Protein AF-A0A9P4T8W7-F1 (afdb_monomer_lite)

pLDDT: mean 85.6, std 17.17, range [36.88, 98.56]

Structure (mmCIF, N/CA/C/O backbone):
data_AF-A0A9P4T8W7-F1
#
_entry.id   AF-A0A9P4T8W7-F1
#
loop_
_atom_site.group_PDB
_atom_site.id
_atom_site.type_symbol
_atom_site.label_atom_id
_atom_site.label_alt_id
_atom_site.label_comp_id
_atom_site.label_asym_id
_atom_site.label_entity_id
_atom_site.label_seq_id
_atom_site.pdbx_PDB_ins_code
_atom_site.Cartn_x
_atom_site.Cartn_y
_atom_site.Cartn_z
_atom_site.occupancy
_atom_site.B_iso_or_equiv
_atom_site.auth_seq_id
_atom_site.auth_comp_id
_atom_site.auth_asym_id
_atom_site.auth_atom_id
_atom_site.pdbx_PDB_model_num
ATOM 1 N N . MET A 1 1 ? -64.297 12.116 -69.435 1.00 36.88 1 MET A N 1
ATOM 2 C CA . MET A 1 1 ? -62.883 11.723 -69.588 1.00 36.88 1 MET A CA 1
ATOM 3 C C . MET A 1 1 ? -62.049 12.548 -68.616 1.00 36.88 1 MET A C 1
ATOM 5 O O . MET A 1 1 ? -62.094 13.765 -68.663 1.00 36.88 1 MET A O 1
ATOM 9 N N . GLN A 1 2 ? -61.437 11.844 -67.665 1.00 39.34 2 GLN A N 1
ATOM 10 C CA . GLN A 1 2 ? -60.247 12.159 -66.860 1.00 39.34 2 GLN A CA 1
ATOM 11 C C . GLN A 1 2 ? -59.410 13.400 -67.265 1.00 39.34 2 GLN A C 1
ATOM 13 O O . GLN A 1 2 ? -58.943 13.443 -68.394 1.00 39.34 2 GLN A O 1
ATOM 18 N N . PHE A 1 3 ? -59.146 14.359 -66.354 1.00 37.91 3 PHE A N 1
ATOM 19 C CA . PHE A 1 3 ? -57.917 14.490 -65.525 1.00 37.91 3 PHE A CA 1
ATOM 20 C C . PHE A 1 3 ? -57.762 15.897 -64.877 1.00 37.91 3 PHE A C 1
ATOM 22 O O . PHE A 1 3 ? -57.880 16.907 -65.555 1.00 37.91 3 PHE A O 1
ATOM 29 N N . LYS A 1 4 ? -57.407 15.891 -63.577 1.00 45.06 4 LYS A N 1
ATOM 30 C CA . LYS A 1 4 ? -56.533 16.803 -62.790 1.00 45.06 4 LYS A CA 1
ATOM 31 C C . LYS A 1 4 ? -56.698 18.333 -62.866 1.00 45.06 4 LYS A C 1
ATOM 33 O O . LYS A 1 4 ? -56.333 18.907 -63.875 1.00 45.06 4 LYS A O 1
ATOM 38 N N . VAL A 1 5 ? -56.938 18.973 -61.706 1.00 50.12 5 VAL A N 1
ATOM 39 C CA . VAL A 1 5 ? -56.057 20.016 -61.113 1.00 50.12 5 VAL A CA 1
ATOM 40 C C . VAL A 1 5 ? -56.177 19.971 -59.576 1.00 50.12 5 VAL A C 1
ATOM 42 O O . VAL A 1 5 ? -57.253 19.760 -59.028 1.00 50.12 5 VAL A O 1
ATOM 45 N N . LEU A 1 6 ? -55.027 20.104 -58.916 1.00 49.78 6 LEU A N 1
ATOM 46 C CA . LEU A 1 6 ? -54.753 20.021 -57.481 1.00 49.78 6 LEU A CA 1
ATOM 47 C C . LEU A 1 6 ? -55.129 21.312 -56.731 1.00 49.78 6 LEU A C 1
ATOM 49 O O . LEU A 1 6 ? -54.886 22.400 -57.244 1.00 49.78 6 LEU A O 1
ATOM 53 N N . ALA A 1 7 ? -55.561 21.200 -55.472 1.00 48.34 7 ALA A N 1
ATOM 54 C CA . ALA A 1 7 ? -55.390 22.262 -54.479 1.00 48.34 7 ALA A CA 1
ATOM 55 C C . ALA A 1 7 ? -54.909 21.629 -53.168 1.00 48.34 7 ALA A C 1
ATOM 57 O O . ALA A 1 7 ? -55.590 20.809 -52.556 1.00 48.34 7 ALA A O 1
ATOM 58 N N . ALA A 1 8 ? -53.663 21.949 -52.835 1.00 45.50 8 ALA A N 1
ATOM 59 C CA . ALA A 1 8 ? -52.857 21.347 -51.792 1.00 45.50 8 ALA A CA 1
ATOM 60 C C . ALA A 1 8 ? -53.311 21.767 -50.387 1.00 45.50 8 ALA A C 1
ATOM 62 O O . ALA A 1 8 ? -53.410 22.951 -50.075 1.00 45.50 8 ALA A O 1
ATOM 63 N N . SER A 1 9 ? -53.518 20.783 -49.519 1.00 50.84 9 SER A N 1
ATOM 64 C CA . SER A 1 9 ? -53.616 20.950 -48.072 1.00 50.84 9 SER A CA 1
ATOM 65 C C . SER A 1 9 ? -52.213 21.104 -47.475 1.00 50.84 9 SER A C 1
ATOM 67 O O . SER A 1 9 ? -51.474 20.128 -47.357 1.00 50.84 9 SER A O 1
ATOM 69 N N . LEU A 1 10 ? -51.845 22.330 -47.101 1.00 46.44 10 LEU A N 1
ATOM 70 C CA . LEU A 1 10 ? -50.663 22.631 -46.289 1.00 46.44 10 LEU A CA 1
ATOM 71 C C . LEU A 1 10 ? -51.073 22.695 -44.812 1.00 46.44 10 LEU A C 1
ATOM 73 O O . LEU A 1 10 ? -51.479 23.739 -44.312 1.00 46.44 10 LEU A O 1
ATOM 77 N N . LEU A 1 11 ? -50.953 21.569 -44.112 1.00 55.84 11 LEU A N 1
ATOM 78 C CA . LEU A 1 11 ? -50.858 21.536 -42.653 1.00 55.84 11 LEU A CA 1
ATOM 79 C C . LEU A 1 11 ? -49.403 21.211 -42.323 1.00 55.84 11 LEU A C 1
ATOM 81 O O . LEU A 1 11 ? -48.963 20.071 -42.443 1.00 55.84 11 LEU A O 1
ATOM 85 N N . ALA A 1 12 ? -48.637 22.241 -41.973 1.00 48.56 12 ALA A N 1
ATOM 86 C CA . ALA A 1 12 ? -47.279 22.082 -41.483 1.00 48.56 12 ALA A CA 1
ATOM 87 C C . ALA A 1 12 ? -47.334 21.499 -40.063 1.00 48.56 12 ALA A C 1
ATOM 89 O O . ALA A 1 12 ? -47.556 22.217 -39.090 1.00 48.56 12 ALA A O 1
ATOM 90 N N . SER A 1 13 ? -47.153 20.187 -39.933 1.00 54.66 13 SER A N 1
ATOM 91 C CA . SER A 1 13 ? -46.902 19.542 -38.646 1.00 54.66 13 SER A CA 1
ATOM 92 C C . SER A 1 13 ? -45.450 19.797 -38.241 1.00 54.66 13 SER A C 1
ATOM 94 O O . SER A 1 13 ? -44.546 19.058 -38.632 1.00 54.66 13 SER A O 1
ATOM 96 N N . ALA A 1 14 ? -45.216 20.864 -37.478 1.00 56.44 14 ALA A N 1
ATOM 97 C CA . ALA A 1 14 ? -43.958 21.064 -36.774 1.00 56.44 14 ALA A CA 1
ATOM 98 C C . ALA A 1 14 ? -43.873 20.039 -35.632 1.00 56.44 14 ALA A C 1
ATOM 100 O O . ALA A 1 14 ? -44.513 20.191 -34.593 1.00 56.44 14 ALA A O 1
ATOM 101 N N . GLY A 1 15 ? -43.114 18.963 -35.842 1.00 55.56 15 GLY A N 1
ATOM 102 C CA . GLY A 1 15 ? -42.714 18.067 -34.763 1.00 55.56 15 GLY A CA 1
ATOM 103 C C . GLY A 1 15 ? -41.716 18.790 -33.864 1.00 55.56 15 GLY A C 1
ATOM 104 O O . GLY A 1 15 ? -40.566 18.985 -34.250 1.00 55.56 15 GLY A O 1
ATOM 105 N N . LEU A 1 16 ? -42.151 19.212 -32.676 1.00 49.03 16 LEU A N 1
ATOM 106 C CA . LEU A 1 16 ? -41.236 19.615 -31.613 1.00 49.03 16 LEU A CA 1
ATOM 107 C C . LEU A 1 16 ? -40.526 18.355 -31.107 1.00 49.03 16 LEU A C 1
ATOM 109 O O . LEU A 1 16 ? -41.083 17.602 -30.310 1.00 49.03 16 LEU A O 1
ATOM 113 N N . SER A 1 17 ? -39.296 18.118 -31.560 1.00 59.41 17 SER A N 1
ATOM 114 C CA . SER A 1 17 ? -38.378 17.241 -30.833 1.00 59.41 17 SER A CA 1
ATOM 115 C C . SER A 1 17 ? -38.084 17.900 -29.489 1.00 59.41 17 SER A C 1
ATOM 117 O O . SER A 1 17 ? -37.260 18.808 -29.403 1.00 59.41 17 SER A O 1
ATOM 119 N N . ALA A 1 18 ? -38.783 17.475 -28.438 1.00 59.44 18 ALA A N 1
ATOM 120 C CA . ALA A 1 18 ? -38.405 17.796 -27.074 1.00 59.44 18 ALA A CA 1
ATOM 121 C C . ALA A 1 18 ? -37.089 17.062 -26.777 1.00 59.44 18 ALA A C 1
ATOM 123 O O . ALA A 1 18 ? -37.082 15.876 -26.456 1.00 59.44 18 ALA A O 1
ATOM 124 N N . ALA A 1 19 ? -35.961 17.754 -26.933 1.00 58.06 19 ALA A N 1
ATOM 125 C CA . ALA A 1 19 ? -34.736 17.337 -26.276 1.00 58.06 19 ALA A CA 1
ATOM 126 C C . ALA A 1 19 ? -34.994 17.489 -24.775 1.00 58.06 19 ALA A C 1
ATOM 128 O O . ALA A 1 19 ? -35.137 18.610 -24.284 1.00 58.06 19 ALA A O 1
ATOM 129 N N . ALA A 1 20 ? -35.128 16.372 -24.058 1.00 64.62 20 ALA A N 1
ATOM 130 C CA . ALA A 1 20 ? -35.049 16.416 -22.607 1.00 64.62 20 ALA A CA 1
ATOM 131 C C . ALA A 1 20 ? -33.730 17.125 -22.248 1.00 64.62 20 ALA A C 1
ATOM 133 O O . ALA A 1 20 ? -32.701 16.798 -22.857 1.00 64.62 20 ALA A O 1
ATOM 134 N N . PRO A 1 21 ? -33.733 18.122 -21.346 1.00 60.72 21 PRO A N 1
ATOM 135 C CA . PRO A 1 21 ? -32.480 18.681 -20.871 1.00 60.72 21 PRO A CA 1
ATOM 136 C C . PRO A 1 21 ? -31.651 17.524 -20.307 1.00 60.72 21 PRO A C 1
ATOM 138 O O . PRO A 1 21 ? -32.160 16.705 -19.550 1.00 60.72 21 PRO A O 1
ATOM 141 N N . LEU A 1 22 ? -30.387 17.411 -20.720 1.00 53.97 22 LEU A N 1
ATOM 142 C CA . LEU A 1 22 ? -29.444 16.579 -19.984 1.00 53.97 22 LEU A CA 1
ATOM 143 C C . LEU A 1 22 ? -29.338 17.202 -18.588 1.00 53.97 22 LEU A C 1
ATOM 145 O O . LEU A 1 22 ? -28.685 18.237 -18.440 1.00 53.97 22 LEU A O 1
ATOM 149 N N . GLU A 1 23 ? -29.988 16.614 -17.582 1.00 64.06 23 GLU A N 1
ATOM 150 C CA . GLU A 1 23 ? -29.694 16.927 -16.186 1.00 64.06 23 GLU A CA 1
ATOM 151 C C . GLU A 1 23 ? -28.171 16.867 -15.983 1.00 64.06 23 GLU A C 1
ATOM 153 O O . GLU A 1 23 ? -27.510 15.886 -16.346 1.00 64.06 23 GLU A O 1
ATOM 158 N N . ALA A 1 24 ? -27.601 17.939 -15.427 1.00 64.94 24 ALA A N 1
ATOM 159 C CA . ALA A 1 24 ? -26.199 17.965 -15.049 1.00 64.94 24 ALA A CA 1
ATOM 160 C C . ALA A 1 24 ? -25.921 16.778 -14.116 1.00 64.94 24 ALA A C 1
ATOM 162 O O . ALA A 1 24 ? -26.660 16.533 -13.160 1.00 64.94 24 ALA A O 1
ATOM 163 N N . ARG A 1 25 ? -24.862 16.017 -14.415 1.00 64.19 25 ARG A N 1
ATOM 164 C CA . ARG A 1 25 ? -24.385 14.934 -13.546 1.00 64.19 25 ARG A CA 1
ATOM 165 C C . ARG A 1 25 ? -24.234 15.483 -12.123 1.00 64.19 25 ARG A C 1
ATOM 167 O O . ARG A 1 25 ? -23.678 16.563 -11.959 1.00 64.19 25 ARG A O 1
ATOM 174 N N . GLN A 1 26 ? -24.731 14.747 -11.124 1.00 58.75 26 GLN A N 1
ATOM 175 C CA . GLN A 1 26 ? -24.583 15.076 -9.699 1.00 58.75 26 GLN A CA 1
ATOM 176 C C . GLN A 1 26 ? -23.161 15.581 -9.392 1.00 58.75 26 GLN A C 1
ATOM 178 O O . GLN A 1 26 ? -22.193 14.866 -9.637 1.00 58.75 26 GLN A O 1
ATOM 183 N N . GLU A 1 27 ? -23.045 16.793 -8.837 1.00 59.00 27 GLU A N 1
ATOM 184 C CA . GLU A 1 27 ? -21.753 17.412 -8.490 1.00 59.00 27 GLU A CA 1
ATOM 185 C C . GLU A 1 27 ? -21.050 16.747 -7.295 1.00 59.00 27 GLU A C 1
ATOM 187 O O . GLU A 1 27 ? -19.852 16.927 -7.089 1.00 59.00 27 GLU A O 1
ATOM 1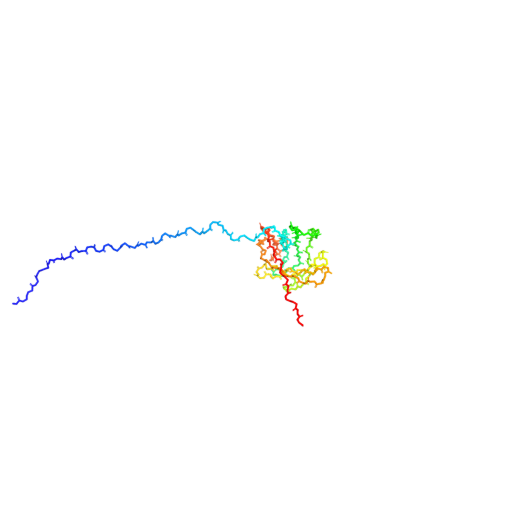92 N N . SER A 1 28 ? -21.764 15.947 -6.502 1.00 64.19 28 SER A N 1
ATOM 193 C CA . SER A 1 28 ? -21.173 15.209 -5.390 1.00 64.19 28 SER A CA 1
ATOM 194 C C . SER A 1 28 ? -20.853 13.778 -5.819 1.00 64.19 28 SER A C 1
ATOM 196 O O . SER A 1 28 ? -21.723 12.904 -5.787 1.00 64.19 28 SER A O 1
ATOM 198 N N . CYS A 1 29 ? -19.601 13.519 -6.199 1.00 63.03 29 CYS A N 1
ATOM 199 C CA . CYS A 1 29 ? -19.100 12.148 -6.283 1.00 63.03 29 CYS A CA 1
ATOM 200 C C . CYS A 1 29 ? -19.326 11.454 -4.928 1.00 63.03 29 CYS A C 1
ATOM 202 O O . CYS A 1 29 ? -19.038 12.071 -3.899 1.00 63.03 29 CYS A O 1
ATOM 204 N N . PRO A 1 30 ? -19.822 10.204 -4.885 1.00 68.00 30 PRO A N 1
ATOM 205 C CA . PRO A 1 30 ? -19.938 9.471 -3.632 1.00 68.00 30 PRO A CA 1
ATOM 206 C C . PRO A 1 30 ? -18.543 9.342 -3.018 1.00 68.00 30 PRO A C 1
ATOM 208 O O . PRO A 1 30 ? -17.665 8.677 -3.566 1.00 68.00 30 PRO A O 1
ATOM 211 N N . THR A 1 31 ? -18.311 10.041 -1.911 1.00 66.12 31 THR A N 1
ATOM 212 C CA . THR A 1 31 ? -17.034 10.010 -1.208 1.00 66.12 31 THR A CA 1
ATOM 213 C C . THR A 1 31 ? -17.057 8.886 -0.185 1.00 66.12 31 THR A C 1
ATOM 215 O O . THR A 1 31 ? -17.996 8.742 0.597 1.00 66.12 31 THR A O 1
ATOM 218 N N . ILE A 1 32 ? -15.995 8.082 -0.168 1.00 72.12 32 ILE A N 1
ATOM 219 C CA . ILE A 1 32 ? -15.675 7.274 1.008 1.00 72.12 32 ILE A CA 1
ATOM 220 C C . ILE A 1 32 ? -15.465 8.247 2.175 1.00 72.12 32 ILE A C 1
ATOM 222 O O . ILE A 1 32 ? -14.825 9.292 2.007 1.00 72.12 32 ILE A O 1
ATOM 226 N N . SER A 1 33 ? -16.030 7.931 3.346 1.00 82.25 33 SER A N 1
ATOM 227 C CA . SER A 1 33 ? -15.763 8.708 4.558 1.00 82.25 33 SER A CA 1
ATOM 228 C C . SER A 1 33 ? -14.258 8.749 4.777 1.00 82.25 33 SER A C 1
ATOM 230 O O . SER A 1 33 ? -13.640 7.701 4.875 1.00 82.25 33 SER A O 1
ATOM 232 N N . LYS A 1 34 ? -13.669 9.943 4.870 1.00 87.25 34 LYS A N 1
ATOM 233 C CA . LYS A 1 34 ? -12.225 10.117 5.114 1.00 87.25 34 LYS A CA 1
ATOM 234 C C . LYS A 1 34 ? -11.833 9.915 6.579 1.00 87.25 34 LYS A C 1
ATOM 236 O O . LYS A 1 34 ? -10.679 10.086 6.937 1.00 87.25 34 LYS A O 1
ATOM 241 N N . ASN A 1 35 ? -12.811 9.628 7.433 1.00 84.94 35 ASN A N 1
ATOM 242 C CA . ASN A 1 35 ? -12.629 9.458 8.864 1.00 84.94 35 ASN A CA 1
ATOM 243 C C . ASN A 1 35 ? -13.426 8.248 9.344 1.00 84.94 35 ASN A C 1
ATOM 245 O O . ASN A 1 35 ? -14.598 8.089 8.987 1.00 84.94 35 ASN A O 1
ATOM 249 N N . GLY A 1 36 ? -12.816 7.448 10.209 1.00 86.94 36 GLY A N 1
ATOM 250 C CA . GLY A 1 36 ? -13.483 6.340 10.881 1.00 86.94 36 GLY A CA 1
ATOM 251 C C . GLY A 1 36 ? -12.481 5.380 11.502 1.00 86.94 36 GLY A C 1
ATOM 252 O O . GLY A 1 36 ? -11.338 5.301 11.063 1.00 86.94 36 GLY A O 1
ATOM 253 N N . ASP A 1 37 ? -12.924 4.627 12.502 1.00 88.31 37 ASP A N 1
ATOM 254 C CA . ASP A 1 37 ? -12.054 3.717 13.264 1.00 88.31 37 ASP A CA 1
ATOM 255 C C . ASP A 1 37 ? -11.437 2.624 12.370 1.00 88.31 37 ASP A C 1
ATOM 257 O O . ASP A 1 37 ? -10.308 2.188 12.585 1.00 88.31 37 ASP A O 1
ATOM 261 N N . TYR A 1 38 ? -12.153 2.254 11.305 1.00 91.50 38 TYR A N 1
ATOM 262 C CA . TYR A 1 38 ? -11.752 1.265 10.299 1.00 91.50 38 TYR A CA 1
ATOM 263 C C . TYR A 1 38 ? -11.500 1.877 8.916 1.00 91.50 38 TYR A C 1
ATOM 265 O O . TYR A 1 38 ? -11.465 1.156 7.918 1.00 91.50 38 TYR A O 1
ATOM 273 N N . VAL A 1 39 ? -11.350 3.203 8.835 1.00 93.75 39 VAL A N 1
ATOM 274 C CA . VAL A 1 39 ? -10.999 3.903 7.595 1.00 93.75 39 VAL A CA 1
ATOM 275 C C . VAL A 1 39 ? -9.557 4.365 7.686 1.00 93.75 39 VAL A C 1
ATOM 277 O O . VAL A 1 39 ? -9.233 5.188 8.544 1.00 93.75 39 VAL A O 1
ATOM 280 N N . TRP A 1 40 ? -8.699 3.885 6.792 1.00 95.31 40 TRP A N 1
ATOM 281 C CA . TRP A 1 40 ? -7.299 4.315 6.724 1.00 95.31 40 TRP A CA 1
AT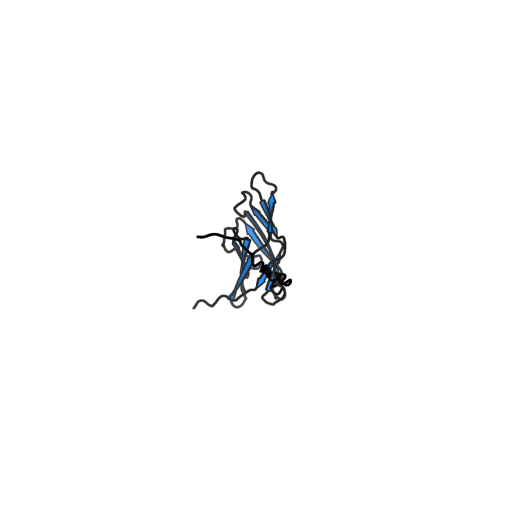OM 282 C C . TRP A 1 40 ? -7.014 5.035 5.408 1.00 95.31 40 TRP A C 1
ATOM 284 O O . TRP A 1 40 ? -7.658 4.778 4.386 1.00 95.31 40 TRP A O 1
ATOM 294 N N . GLU A 1 41 ? -6.061 5.958 5.458 1.00 95.81 41 GLU A N 1
ATOM 295 C CA . GLU A 1 41 ? -5.541 6.655 4.288 1.00 95.81 41 GLU A CA 1
ATOM 296 C C . GLU A 1 41 ? -4.299 5.928 3.767 1.00 95.81 41 GLU A C 1
ATOM 298 O O . GLU A 1 41 ? -3.440 5.507 4.540 1.00 95.81 41 GLU A O 1
ATOM 303 N N . ILE A 1 42 ? -4.228 5.797 2.447 1.00 97.38 42 ILE A N 1
ATOM 304 C CA . ILE A 1 42 ? -3.111 5.244 1.692 1.00 97.38 42 ILE A CA 1
ATOM 305 C C . ILE A 1 42 ? -2.522 6.378 0.867 1.00 97.38 42 ILE A C 1
ATOM 307 O O . ILE A 1 42 ? -3.222 6.977 0.044 1.00 97.38 42 ILE A O 1
ATOM 311 N N . SER A 1 43 ? -1.245 6.670 1.063 1.00 97.44 43 SER A N 1
ATOM 312 C CA . SER A 1 43 ? -0.577 7.789 0.402 1.00 97.44 43 SER A CA 1
ATOM 313 C C . SER A 1 43 ? 0.855 7.432 0.009 1.00 97.44 43 SER A C 1
ATOM 315 O O . SER A 1 43 ? 1.340 6.339 0.298 1.00 97.44 43 SER A O 1
ATOM 317 N N . ASN A 1 44 ? 1.509 8.340 -0.722 1.00 97.88 44 ASN A N 1
ATOM 318 C CA . ASN A 1 44 ? 2.916 8.233 -1.119 1.00 97.88 44 ASN A CA 1
ATOM 319 C C . ASN A 1 44 ? 3.278 6.886 -1.767 1.00 97.88 44 ASN A C 1
ATOM 321 O O . ASN A 1 44 ? 4.353 6.337 -1.521 1.00 97.88 44 ASN A O 1
ATOM 325 N N . PHE A 1 45 ? 2.376 6.341 -2.588 1.00 98.38 45 PHE A N 1
ATOM 326 C CA . PHE A 1 45 ? 2.669 5.119 -3.320 1.00 98.38 45 PHE A CA 1
ATOM 327 C C . PHE A 1 45 ? 3.744 5.390 -4.373 1.00 98.38 45 PHE A C 1
ATOM 329 O O . PHE A 1 45 ? 3.642 6.357 -5.133 1.00 98.38 45 PHE A O 1
ATOM 336 N N . SER A 1 46 ? 4.730 4.501 -4.429 1.00 98.00 46 SER A N 1
ATOM 337 C CA . SER A 1 46 ? 5.770 4.456 -5.446 1.00 98.00 46 SER A CA 1
ATOM 338 C C . SER A 1 46 ? 6.051 3.009 -5.842 1.00 98.00 46 SER A C 1
ATOM 340 O O . SER A 1 46 ? 6.148 2.130 -4.980 1.00 98.00 46 SER A O 1
ATOM 342 N N . ALA A 1 47 ? 6.191 2.760 -7.141 1.00 97.75 47 ALA A N 1
ATOM 343 C CA . ALA A 1 47 ? 6.619 1.478 -7.679 1.00 97.75 47 ALA A CA 1
ATOM 344 C C . ALA A 1 47 ? 7.643 1.664 -8.802 1.00 97.75 47 ALA A C 1
ATOM 346 O O . ALA A 1 47 ? 7.424 2.456 -9.721 1.00 97.75 47 ALA A O 1
ATOM 347 N N . HIS A 1 48 ? 8.731 0.898 -8.759 1.00 97.69 48 HIS A N 1
ATOM 348 C CA . HIS A 1 48 ? 9.749 0.860 -9.809 1.00 97.69 48 HIS A CA 1
ATOM 349 C C . HIS A 1 48 ? 9.556 -0.374 -10.693 1.00 97.69 48 HIS A C 1
ATOM 351 O O . HIS A 1 48 ? 9.345 -1.478 -10.192 1.00 97.69 48 HIS A O 1
ATOM 357 N N . LYS A 1 49 ? 9.589 -0.179 -12.012 1.00 95.88 49 LYS A N 1
ATOM 358 C CA . LYS A 1 49 ? 9.403 -1.208 -13.037 1.00 95.88 49 LYS A CA 1
ATOM 359 C C . LYS A 1 49 ? 10.534 -1.118 -14.069 1.00 95.88 49 LYS A C 1
ATOM 361 O O . LYS A 1 49 ? 10.336 -0.476 -15.101 1.00 95.88 49 LYS A O 1
ATOM 366 N N . PRO A 1 50 ? 11.692 -1.761 -13.835 1.00 95.25 50 PRO A N 1
ATOM 367 C CA . PRO A 1 50 ? 12.885 -1.606 -14.675 1.00 95.25 50 PRO A CA 1
ATOM 368 C C . PRO A 1 50 ? 12.688 -2.093 -16.116 1.00 95.25 50 PRO A C 1
ATOM 370 O O . PRO A 1 50 ? 13.258 -1.529 -17.041 1.00 95.25 50 PRO A O 1
ATOM 373 N N . GLU A 1 51 ? 11.833 -3.101 -16.307 1.00 92.94 51 GLU A N 1
ATOM 374 C CA . GLU A 1 51 ? 11.467 -3.652 -17.621 1.00 92.94 51 GLU A CA 1
ATOM 375 C C . GLU A 1 51 ? 10.006 -3.329 -17.999 1.00 92.94 51 GLU A C 1
ATOM 377 O O . GLU A 1 51 ? 9.395 -3.971 -18.854 1.00 92.94 51 GLU A O 1
ATOM 382 N N . GLY A 1 52 ? 9.392 -2.382 -17.285 1.00 90.62 52 GLY A N 1
ATOM 383 C CA . GLY A 1 52 ? 8.062 -1.836 -17.561 1.00 90.62 52 GLY A CA 1
ATOM 384 C C . GLY A 1 52 ? 6.883 -2.720 -17.177 1.00 90.62 52 GLY A C 1
ATOM 385 O O . GLY A 1 52 ? 5.740 -2.264 -17.214 1.00 90.62 52 GLY A O 1
ATOM 386 N N . VAL A 1 53 ? 7.144 -3.956 -16.753 1.00 90.62 53 VAL A N 1
ATOM 387 C CA . VAL A 1 53 ? 6.103 -4.915 -16.366 1.00 90.62 53 VAL A CA 1
ATOM 388 C C . VAL A 1 53 ? 6.182 -5.247 -14.878 1.00 90.62 53 VAL A C 1
ATOM 390 O O . VAL A 1 53 ? 5.277 -4.879 -14.128 1.00 90.62 53 VAL A O 1
ATOM 393 N N . ALA A 1 54 ? 7.246 -5.928 -14.447 1.00 93.56 54 ALA A N 1
ATOM 394 C CA . ALA A 1 54 ? 7.409 -6.386 -13.067 1.00 93.56 54 ALA A CA 1
ATOM 395 C C . ALA A 1 54 ? 7.778 -5.235 -12.123 1.00 93.56 54 ALA A C 1
ATOM 397 O O . ALA A 1 54 ? 8.512 -4.332 -12.516 1.00 93.56 54 ALA A O 1
ATOM 398 N N . ILE A 1 55 ? 7.276 -5.286 -10.887 1.00 96.94 55 ILE A N 1
ATOM 399 C CA . ILE A 1 55 ? 7.582 -4.304 -9.843 1.00 96.94 55 ILE A CA 1
ATOM 400 C C . ILE A 1 55 ? 8.804 -4.796 -9.061 1.00 96.94 55 ILE A C 1
ATOM 402 O O . ILE A 1 55 ? 8.703 -5.780 -8.332 1.00 96.94 55 ILE A O 1
ATOM 406 N N . SER A 1 56 ? 9.945 -4.123 -9.206 1.00 96.88 56 SER A N 1
ATOM 407 C CA . SER A 1 56 ? 11.176 -4.435 -8.460 1.00 96.88 56 SER A CA 1
ATOM 408 C C . SER A 1 56 ? 11.165 -3.831 -7.061 1.00 96.88 56 SER A C 1
ATOM 410 O O . SER A 1 56 ? 11.628 -4.460 -6.116 1.00 96.88 56 SER A O 1
ATOM 412 N N . GLU A 1 57 ? 10.609 -2.630 -6.918 1.00 97.50 57 GLU A N 1
ATOM 413 C CA . GLU A 1 57 ? 10.509 -1.908 -5.652 1.00 97.50 57 GLU A CA 1
ATOM 414 C C . GLU A 1 57 ? 9.098 -1.356 -5.490 1.00 97.50 57 GLU A C 1
ATOM 416 O O . GLU A 1 57 ? 8.509 -0.839 -6.440 1.00 97.50 57 GLU A O 1
ATOM 421 N N . PHE A 1 58 ? 8.563 -1.455 -4.279 1.00 98.38 58 PHE A N 1
ATOM 422 C CA . PHE A 1 58 ? 7.233 -0.989 -3.912 1.00 98.38 58 PHE A CA 1
ATOM 423 C C . PHE A 1 58 ? 7.303 -0.271 -2.573 1.00 98.38 58 PHE A C 1
ATOM 425 O O . PHE A 1 58 ? 7.938 -0.752 -1.632 1.00 98.38 58 PHE A O 1
ATOM 432 N N . THR A 1 59 ? 6.626 0.863 -2.455 1.00 98.44 59 THR A N 1
ATOM 433 C CA . THR A 1 59 ? 6.438 1.572 -1.187 1.00 98.44 59 THR A CA 1
ATOM 434 C C . THR A 1 59 ? 5.069 2.233 -1.169 1.00 98.44 59 THR A C 1
ATOM 436 O O . THR A 1 59 ? 4.621 2.751 -2.187 1.00 98.44 59 THR A O 1
ATOM 439 N N . LEU A 1 60 ? 4.414 2.234 -0.012 1.00 98.00 60 LEU A N 1
ATOM 440 C CA . LEU A 1 60 ? 3.284 3.105 0.300 1.00 98.00 60 LEU A CA 1
ATOM 441 C C . LEU A 1 60 ? 3.279 3.449 1.788 1.00 98.00 60 LEU A C 1
ATOM 443 O O . LEU A 1 60 ? 3.810 2.693 2.610 1.00 98.00 60 LEU A O 1
ATOM 447 N N . ASP A 1 61 ? 2.630 4.557 2.116 1.00 98.31 61 ASP A N 1
ATOM 448 C CA . ASP A 1 61 ? 2.396 5.005 3.483 1.00 98.31 61 ASP A CA 1
ATOM 449 C C . ASP A 1 61 ? 0.951 4.694 3.886 1.00 98.31 61 ASP A C 1
ATOM 451 O O . ASP A 1 61 ? 0.020 4.816 3.079 1.00 98.31 61 ASP A O 1
ATOM 455 N N . VAL A 1 62 ? 0.767 4.286 5.142 1.00 97.44 62 VAL A N 1
ATOM 456 C CA . VAL A 1 62 ? -0.540 4.014 5.742 1.00 97.44 62 VAL A CA 1
ATOM 457 C C . VAL A 1 62 ? -0.724 4.897 6.968 1.00 97.44 62 VAL A C 1
ATOM 459 O O . VAL A 1 62 ? 0.027 4.783 7.940 1.00 97.44 62 VAL A O 1
ATOM 462 N N . THR A 1 63 ? -1.770 5.721 6.940 1.00 95.88 63 THR A N 1
ATOM 463 C CA . THR A 1 63 ? -2.172 6.576 8.061 1.00 95.88 63 THR A CA 1
ATOM 464 C C . THR A 1 63 ? -3.505 6.111 8.626 1.00 95.88 63 THR A C 1
ATOM 466 O O . THR A 1 63 ? -4.501 5.984 7.901 1.00 95.88 63 THR A O 1
ATOM 469 N N . THR A 1 64 ? -3.556 5.870 9.938 1.00 92.12 64 THR A N 1
ATOM 470 C CA . THR A 1 64 ? -4.813 5.466 10.584 1.00 92.12 64 THR A CA 1
ATOM 471 C C . THR A 1 64 ? -5.611 6.702 11.004 1.00 92.12 64 THR A C 1
ATOM 473 O O . THR A 1 64 ? -5.149 7.529 11.781 1.00 92.12 64 THR A O 1
ATOM 476 N N . THR A 1 65 ? -6.826 6.879 10.468 1.00 83.12 65 THR A N 1
ATOM 477 C CA . THR A 1 65 ? -7.540 8.170 10.612 1.00 83.12 65 THR A CA 1
ATOM 478 C C . THR A 1 65 ? -8.142 8.389 12.003 1.00 83.12 65 THR A C 1
ATOM 480 O O . THR A 1 65 ? -8.332 9.531 12.420 1.00 83.12 65 THR A O 1
ATOM 483 N N . ARG A 1 66 ? -8.445 7.303 12.732 1.00 79.75 66 ARG A N 1
ATOM 484 C CA . ARG A 1 66 ? -8.932 7.295 14.130 1.00 79.75 66 ARG A CA 1
ATOM 485 C C . ARG A 1 66 ? -8.454 6.073 14.930 1.00 79.75 66 ARG A C 1
ATOM 487 O O . ARG A 1 66 ? -9.057 5.712 15.937 1.00 79.75 66 ARG A O 1
ATOM 494 N N . GLY A 1 67 ? -7.415 5.396 14.445 1.00 67.81 67 GLY A N 1
ATOM 495 C CA . GLY A 1 67 ? -6.950 4.126 14.996 1.00 67.81 67 GLY A CA 1
ATOM 496 C C . GLY A 1 67 ? -6.009 4.280 16.191 1.00 67.81 67 GLY A C 1
ATOM 497 O O . GLY A 1 67 ? -5.526 5.362 16.510 1.00 67.81 67 GLY A O 1
ATOM 498 N N . THR A 1 68 ? -5.726 3.154 16.846 1.00 69.88 68 THR A N 1
ATOM 499 C CA . THR A 1 68 ? -4.700 3.033 17.898 1.00 69.88 68 THR A CA 1
ATOM 500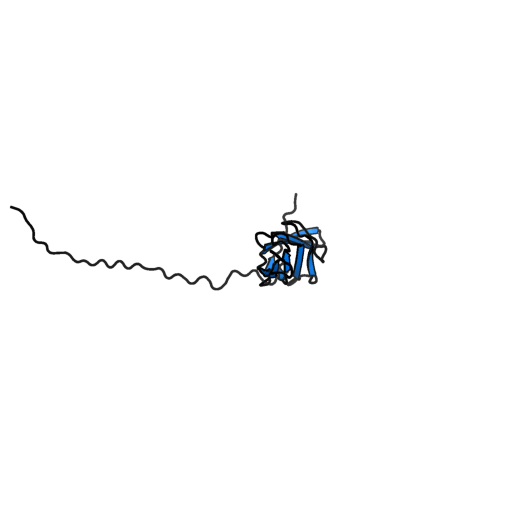 C C . THR A 1 68 ? -3.310 2.717 17.346 1.00 69.88 68 THR A C 1
ATOM 502 O O . THR A 1 68 ? -2.330 2.754 18.088 1.00 69.88 68 THR A O 1
ATOM 505 N N . LEU A 1 69 ? -3.215 2.370 16.060 1.00 84.62 69 LEU A N 1
ATOM 506 C CA . LEU A 1 69 ? -1.949 2.066 15.407 1.00 84.62 69 LEU A CA 1
ATOM 507 C C . LEU A 1 69 ? -1.282 3.366 14.957 1.00 84.62 69 LEU A C 1
ATOM 509 O O . LEU A 1 69 ? -1.915 4.205 14.321 1.00 84.62 69 LEU A O 1
ATOM 513 N N . ALA A 1 70 ? 0.005 3.506 15.266 1.00 90.31 70 ALA A N 1
ATOM 514 C CA . ALA A 1 70 ? 0.829 4.548 14.672 1.00 90.31 70 ALA A CA 1
ATOM 515 C C . ALA A 1 70 ? 0.930 4.341 13.156 1.00 90.31 70 ALA A C 1
ATOM 517 O O . ALA A 1 70 ? 0.847 3.204 12.693 1.00 90.31 70 ALA A O 1
ATOM 518 N N . ASP A 1 71 ? 1.140 5.425 12.419 1.00 95.19 71 ASP A N 1
ATOM 519 C CA . ASP A 1 71 ? 1.388 5.392 10.979 1.00 95.19 71 ASP A CA 1
ATOM 520 C C . ASP A 1 71 ? 2.614 4.528 10.652 1.00 95.19 71 ASP A C 1
ATOM 522 O O . ASP A 1 71 ? 3.580 4.466 11.420 1.00 95.19 71 ASP A O 1
ATOM 526 N N . PHE A 1 72 ? 2.565 3.840 9.515 1.00 97.19 72 PHE A N 1
ATOM 527 C CA . PHE A 1 72 ? 3.594 2.884 9.107 1.00 97.19 72 PHE A CA 1
ATOM 528 C C . PHE A 1 72 ? 3.719 2.818 7.587 1.00 97.19 72 PHE A C 1
ATOM 530 O O . PHE A 1 72 ? 2.815 3.235 6.858 1.00 97.19 72 PHE A O 1
ATOM 537 N N . LYS A 1 73 ? 4.828 2.255 7.101 1.00 98.12 73 LYS A N 1
ATOM 538 C CA . LYS A 1 73 ? 5.025 1.993 5.672 1.00 98.12 73 LYS A CA 1
ATOM 539 C C . LYS A 1 73 ? 4.792 0.525 5.331 1.00 98.12 73 LYS A C 1
ATOM 541 O O . LYS A 1 73 ? 5.008 -0.383 6.140 1.00 98.12 73 LYS A O 1
ATOM 546 N N . CYS A 1 74 ? 4.381 0.284 4.095 1.00 98.25 74 CYS A N 1
ATOM 547 C CA . CYS A 1 74 ? 4.426 -1.032 3.474 1.00 98.25 74 CYS A CA 1
ATOM 548 C C . CYS A 1 74 ? 5.431 -0.973 2.328 1.00 98.25 74 CYS A C 1
ATOM 550 O O . CYS A 1 74 ? 5.268 -0.181 1.400 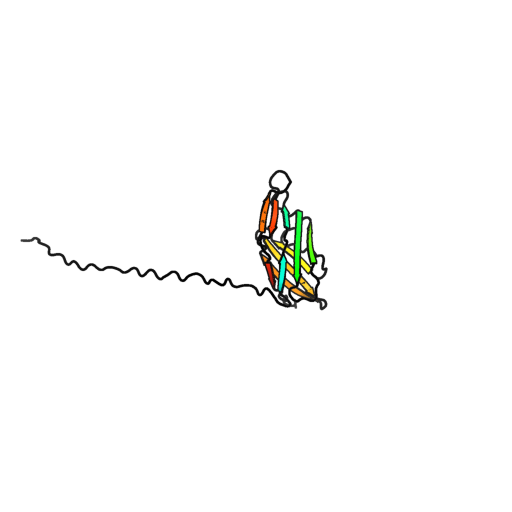1.00 98.25 74 CYS A O 1
ATOM 552 N N . THR A 1 75 ? 6.469 -1.800 2.400 1.00 98.25 75 THR A N 1
ATOM 553 C CA . THR A 1 75 ? 7.528 -1.872 1.393 1.00 98.25 75 THR A CA 1
ATOM 554 C C . THR A 1 75 ? 7.656 -3.294 0.864 1.00 98.25 75 THR A C 1
ATOM 556 O O . THR A 1 75 ? 7.321 -4.259 1.551 1.00 98.25 75 THR A O 1
ATOM 559 N N . GLY A 1 76 ? 8.117 -3.437 -0.374 1.00 97.25 76 GLY A N 1
ATOM 560 C CA . GLY A 1 76 ? 8.330 -4.742 -0.989 1.00 97.25 76 GLY A CA 1
ATOM 561 C C . GLY A 1 76 ? 9.388 -4.688 -2.080 1.00 97.25 76 GLY A C 1
ATOM 562 O O . GLY A 1 76 ? 9.537 -3.673 -2.758 1.00 97.25 76 GLY A O 1
ATOM 563 N N . THR A 1 77 ? 10.103 -5.796 -2.239 1.00 97.25 77 THR A N 1
ATOM 564 C CA . THR A 1 77 ? 11.054 -6.034 -3.328 1.00 97.25 77 THR A CA 1
ATOM 565 C C . THR A 1 77 ? 10.561 -7.197 -4.173 1.00 97.25 77 THR A C 1
ATOM 567 O O . THR A 1 77 ? 10.043 -8.164 -3.610 1.00 97.25 77 THR A O 1
ATOM 570 N N . ASP A 1 78 ? 10.725 -7.109 -5.492 1.00 96.69 78 ASP A N 1
ATOM 571 C CA . ASP A 1 78 ? 10.254 -8.113 -6.455 1.00 96.69 78 ASP A CA 1
ATOM 572 C C . ASP A 1 78 ? 8.790 -8.511 -6.187 1.00 96.69 78 ASP A C 1
ATOM 574 O O . ASP A 1 78 ? 8.447 -9.674 -5.946 1.00 96.69 78 ASP A O 1
ATOM 578 N N . VAL A 1 79 ? 7.918 -7.499 -6.151 1.00 97.12 79 VAL A N 1
ATOM 579 C CA . VAL A 1 79 ? 6.509 -7.658 -5.786 1.00 97.12 79 VAL A CA 1
ATOM 580 C C . VAL A 1 79 ? 5.770 -8.398 -6.897 1.00 97.12 79 VAL A C 1
ATOM 582 O O . VAL A 1 79 ? 5.521 -7.871 -7.983 1.00 97.12 79 VAL A O 1
ATOM 585 N N . ALA A 1 80 ? 5.399 -9.637 -6.593 1.00 96.88 80 ALA A N 1
ATOM 586 C CA . ALA A 1 80 ? 4.583 -10.499 -7.417 1.00 96.88 80 ALA A CA 1
ATOM 587 C C . ALA A 1 80 ? 3.101 -10.143 -7.274 1.00 96.88 80 ALA A C 1
ATOM 589 O O . ALA A 1 80 ? 2.613 -9.756 -6.208 1.00 96.88 80 ALA A O 1
ATOM 590 N N . ASP A 1 81 ? 2.378 -10.323 -8.373 1.00 96.12 81 ASP A N 1
ATOM 591 C CA . ASP A 1 81 ? 0.959 -10.013 -8.453 1.00 96.12 81 ASP A CA 1
ATOM 592 C C . ASP A 1 81 ? 0.149 -10.837 -7.441 1.00 96.12 81 ASP A C 1
ATOM 594 O O . ASP A 1 81 ? 0.398 -12.032 -7.247 1.00 96.12 81 ASP A O 1
ATOM 598 N N . ALA A 1 82 ? -0.799 -10.181 -6.767 1.00 96.06 82 ALA A N 1
ATOM 599 C CA . ALA A 1 82 ? -1.721 -10.775 -5.795 1.00 96.06 82 ALA A CA 1
ATOM 600 C C . ALA A 1 82 ? -1.058 -11.622 -4.682 1.00 96.06 82 ALA A C 1
ATOM 602 O O . ALA A 1 82 ? -1.700 -12.494 -4.092 1.00 96.06 82 ALA A O 1
ATOM 603 N N . THR A 1 83 ? 0.212 -11.358 -4.369 1.00 97.94 83 THR A N 1
ATOM 604 C CA . THR A 1 83 ? 0.969 -12.065 -3.327 1.00 97.94 83 THR A CA 1
ATOM 605 C C . THR A 1 83 ? 1.032 -11.231 -2.049 1.00 97.94 83 THR A C 1
ATOM 607 O O . THR A 1 83 ? 1.137 -10.009 -2.110 1.00 97.94 83 THR A O 1
ATOM 610 N N . TRP A 1 84 ? 0.943 -11.882 -0.885 1.00 97.88 84 TRP A N 1
ATOM 611 C CA . TRP A 1 84 ? 0.991 -11.203 0.411 1.00 97.88 84 TRP A CA 1
ATOM 612 C C . TRP A 1 84 ? 2.420 -10.867 0.833 1.00 97.88 84 TRP A C 1
ATOM 614 O O . TRP A 1 84 ? 3.266 -11.753 0.944 1.00 97.88 84 TRP A O 1
ATOM 624 N N . TYR A 1 85 ? 2.634 -9.605 1.185 1.00 98.19 85 TYR A N 1
ATOM 625 C CA . TYR A 1 85 ? 3.867 -9.072 1.746 1.00 98.19 85 TYR A CA 1
ATOM 626 C C . TYR A 1 85 ? 3.577 -8.414 3.101 1.00 98.19 85 TYR A C 1
ATOM 628 O O . TYR A 1 85 ? 2.552 -7.741 3.248 1.00 98.19 85 TYR A O 1
ATOM 636 N N . PRO A 1 86 ? 4.435 -8.600 4.116 1.00 97.56 86 PRO A N 1
ATOM 637 C CA . PRO A 1 86 ? 4.271 -7.923 5.396 1.00 97.56 86 PRO A CA 1
ATOM 638 C C . PRO A 1 86 ? 4.575 -6.424 5.264 1.00 97.56 86 PRO A C 1
ATOM 640 O O . PRO A 1 86 ? 5.498 -6.034 4.553 1.00 97.56 86 PRO A O 1
ATOM 643 N N . CYS A 1 87 ? 3.830 -5.587 5.984 1.00 97.88 87 CYS A N 1
ATOM 644 C CA . CYS A 1 87 ? 4.198 -4.186 6.190 1.00 97.88 87 CYS A CA 1
ATOM 645 C C . CYS A 1 87 ? 5.156 -4.049 7.388 1.00 97.88 87 CYS A C 1
ATOM 647 O O . CYS A 1 87 ? 5.416 -5.020 8.104 1.00 97.88 87 CYS A O 1
ATOM 649 N N . GLU A 1 88 ? 5.644 -2.834 7.660 1.00 97.38 88 GLU A N 1
ATOM 650 C CA . GLU A 1 88 ? 6.419 -2.550 8.881 1.00 97.38 88 GLU A CA 1
ATOM 651 C C . GLU A 1 88 ? 5.643 -2.945 10.148 1.00 97.38 88 GLU A C 1
ATOM 653 O O . GLU A 1 88 ? 6.196 -3.527 11.087 1.00 97.38 88 GLU A O 1
ATOM 658 N N . ASN A 1 89 ? 4.331 -2.692 10.152 1.00 94.56 89 ASN A N 1
ATOM 659 C CA . ASN A 1 89 ? 3.439 -3.233 11.162 1.00 94.56 89 ASN A CA 1
ATOM 660 C C . ASN A 1 89 ? 3.126 -4.707 10.862 1.00 94.56 89 ASN A C 1
ATOM 662 O O . ASN A 1 89 ? 2.416 -5.021 9.911 1.00 94.56 89 ASN A O 1
ATOM 666 N N . LYS A 1 90 ? 3.585 -5.610 11.737 1.00 93.25 90 LYS A N 1
ATOM 667 C CA . LYS A 1 90 ? 3.427 -7.070 11.594 1.00 93.25 90 LYS A CA 1
ATOM 668 C C . LYS A 1 90 ? 1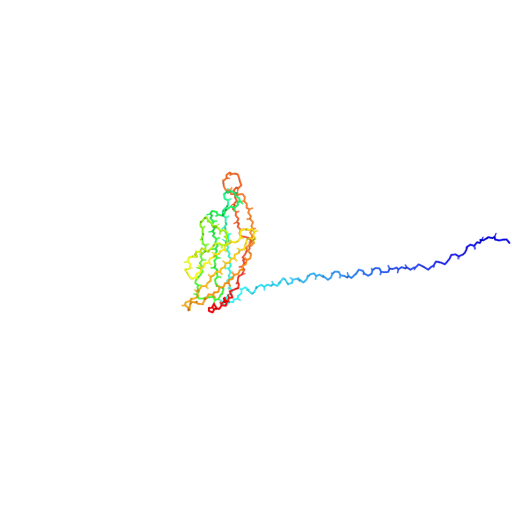.979 -7.568 11.615 1.00 93.25 90 LYS A C 1
ATOM 670 O O . LYS A 1 90 ? 1.732 -8.699 11.210 1.00 93.25 90 LYS A O 1
ATOM 675 N N . MET A 1 91 ? 1.039 -6.762 12.104 1.00 94.69 91 MET A N 1
ATOM 676 C CA . MET A 1 91 ? -0.394 -7.074 12.056 1.00 94.69 91 MET A CA 1
ATOM 677 C C . MET A 1 91 ? -1.000 -6.809 10.675 1.00 94.69 91 MET A C 1
ATOM 679 O O . MET A 1 91 ? -2.144 -7.188 10.431 1.00 94.69 91 MET A O 1
ATOM 683 N N . VAL A 1 92 ? -0.261 -6.139 9.787 1.00 97.00 92 VAL A N 1
ATOM 684 C CA . VAL A 1 92 ? -0.736 -5.694 8.481 1.00 97.00 92 VAL A CA 1
ATOM 685 C C . VAL A 1 92 ? 0.096 -6.336 7.376 1.00 97.00 92 VAL A C 1
ATOM 687 O O . VAL A 1 92 ? 1.321 -6.438 7.440 1.00 97.00 92 VAL A O 1
ATOM 690 N N . SER A 1 93 ? -0.585 -6.798 6.338 1.00 98.12 93 SER A N 1
ATOM 691 C CA . SER A 1 93 ? 0.027 -7.285 5.104 1.00 98.12 93 SER A CA 1
ATOM 692 C C . SER A 1 93 ? -0.665 -6.648 3.910 1.00 98.12 93 SER A C 1
ATOM 694 O O . SER A 1 93 ? -1.849 -6.315 3.985 1.00 98.12 93 SER A O 1
ATOM 696 N N . PHE A 1 94 ? 0.051 -6.513 2.802 1.00 98.56 94 PHE A N 1
ATOM 697 C CA . PHE A 1 94 ? -0.492 -6.004 1.551 1.00 98.56 94 PHE A CA 1
ATOM 698 C C . PHE A 1 94 ? -0.323 -7.013 0.419 1.00 98.56 94 PHE A C 1
ATOM 700 O O . PHE A 1 94 ? 0.594 -7.830 0.434 1.00 98.56 94 PHE A O 1
ATOM 707 N N . ALA A 1 95 ? -1.208 -6.941 -0.563 1.00 98.38 95 ALA A N 1
ATOM 708 C CA . ALA A 1 95 ? -1.043 -7.545 -1.874 1.00 98.38 95 ALA A CA 1
ATOM 709 C C . ALA A 1 95 ? -1.399 -6.498 -2.931 1.00 98.38 95 ALA A C 1
ATOM 711 O O . ALA A 1 95 ? -2.245 -5.630 -2.691 1.00 98.38 95 ALA A O 1
ATOM 712 N N . PHE A 1 96 ? -0.753 -6.566 -4.092 1.00 98.25 96 PHE A N 1
ATOM 713 C CA . PHE A 1 96 ? -0.964 -5.604 -5.168 1.00 98.25 96 PHE A CA 1
ATOM 714 C C . PHE A 1 96 ? -1.308 -6.305 -6.480 1.00 98.25 96 PHE A C 1
ATOM 716 O O . PHE A 1 96 ? -0.718 -7.329 -6.812 1.00 98.25 96 PHE A O 1
ATOM 723 N N . GLN A 1 97 ? -2.276 -5.749 -7.203 1.00 97.31 97 GLN A N 1
ATOM 724 C CA . GLN A 1 97 ? -2.727 -6.188 -8.519 1.00 97.31 97 GLN A CA 1
ATOM 725 C C . GLN A 1 97 ? -2.281 -5.158 -9.551 1.00 97.31 97 GLN A C 1
ATOM 727 O O . GLN A 1 97 ? -2.873 -4.080 -9.680 1.00 97.31 97 GLN A O 1
ATOM 732 N N . ASN A 1 98 ? -1.205 -5.475 -10.258 1.00 94.25 98 ASN A N 1
ATOM 733 C CA . ASN A 1 98 ? -0.481 -4.556 -11.126 1.00 94.25 98 ASN A CA 1
ATOM 734 C C . ASN A 1 98 ? -1.321 -4.098 -12.330 1.00 94.25 98 ASN A C 1
ATOM 736 O O . ASN A 1 98 ? -1.259 -2.935 -12.722 1.00 94.25 98 ASN A O 1
ATOM 740 N N . ASP A 1 99 ? -2.153 -4.985 -12.882 1.00 93.62 99 ASP A N 1
ATOM 741 C CA . ASP A 1 99 ? -2.973 -4.721 -14.073 1.00 93.62 99 ASP A CA 1
ATOM 742 C C . ASP A 1 99 ? -4.019 -3.609 -13.881 1.00 93.62 99 ASP A C 1
ATOM 744 O O . ASP A 1 99 ? -4.390 -2.924 -14.835 1.00 93.62 99 ASP A O 1
ATOM 748 N N . ARG A 1 100 ? -4.478 -3.411 -12.644 1.00 94.62 100 ARG A N 1
ATOM 749 C CA . ARG A 1 100 ? -5.527 -2.449 -12.276 1.00 94.62 100 ARG A CA 1
ATOM 750 C C . ARG A 1 100 ? -5.133 -1.511 -11.144 1.00 94.62 100 ARG A C 1
ATOM 752 O O . ARG A 1 100 ? -5.989 -0.808 -10.619 1.00 94.62 100 ARG A O 1
ATOM 759 N N . SER A 1 101 ? -3.858 -1.509 -10.755 1.00 96.62 101 SER A N 1
ATOM 760 C CA . SER A 1 101 ? -3.353 -0.764 -9.593 1.00 96.62 101 SER A CA 1
ATOM 761 C C . SER A 1 101 ? -4.163 -1.026 -8.313 1.00 96.62 101 SER A C 1
ATOM 763 O O . SER A 1 101 ? -4.462 -0.112 -7.541 1.00 96.62 101 SER A O 1
ATOM 765 N N . GLY A 1 102 ? -4.578 -2.280 -8.126 1.00 98.06 102 GLY A N 1
ATOM 766 C CA . GLY A 1 102 ? -5.425 -2.699 -7.015 1.00 98.06 102 GLY A CA 1
ATOM 767 C C . GLY A 1 102 ? -4.595 -2.995 -5.775 1.00 98.06 102 GLY A C 1
ATOM 768 O O . GLY A 1 102 ? -3.746 -3.877 -5.799 1.00 98.06 102 GLY A O 1
ATOM 769 N N . LEU A 1 103 ? -4.855 -2.292 -4.681 1.00 98.44 103 LEU A N 1
ATOM 770 C CA . LEU A 1 103 ? -4.305 -2.600 -3.368 1.00 98.44 103 LEU A CA 1
ATOM 771 C C . LEU A 1 103 ? -5.292 -3.462 -2.588 1.00 98.44 103 LEU A C 1
ATOM 773 O O . LEU A 1 103 ? -6.479 -3.139 -2.508 1.00 98.44 103 LEU A O 1
ATOM 777 N N . ILE A 1 104 ? -4.776 -4.505 -1.949 1.00 98.25 104 ILE A N 1
ATOM 778 C CA . ILE A 1 104 ? -5.477 -5.281 -0.932 1.00 98.25 104 ILE A CA 1
ATOM 779 C C . ILE A 1 104 ? -4.662 -5.172 0.351 1.00 98.25 104 ILE A C 1
ATOM 781 O O . ILE A 1 104 ? -3.470 -5.469 0.357 1.00 98.25 104 ILE A O 1
ATOM 785 N N . LEU A 1 105 ? -5.304 -4.763 1.439 1.00 98.00 105 LEU A N 1
ATOM 786 C CA . LEU A 1 105 ? -4.731 -4.804 2.776 1.00 98.00 105 LEU A CA 1
ATOM 787 C C . LEU A 1 105 ? -5.428 -5.876 3.594 1.00 98.00 105 LEU A C 1
ATOM 789 O O . LEU A 1 105 ? -6.652 -6.006 3.554 1.00 98.00 105 LEU A O 1
ATOM 793 N N . LYS A 1 106 ? -4.637 -6.606 4.369 1.00 97.62 106 LYS A N 1
ATOM 794 C CA . LYS A 1 106 ? -5.100 -7.515 5.407 1.00 97.62 106 LYS A CA 1
ATOM 795 C C . LYS A 1 106 ? -4.593 -7.013 6.744 1.00 97.62 106 LYS A C 1
ATOM 797 O O . LYS A 1 106 ? -3.404 -6.741 6.882 1.00 97.62 106 LYS A O 1
ATOM 802 N N . TYR A 1 107 ? -5.488 -6.920 7.713 1.00 95.38 107 TYR A N 1
ATOM 803 C CA . TYR A 1 107 ? -5.189 -6.541 9.084 1.00 95.38 107 TYR A CA 1
ATOM 804 C C . TYR A 1 107 ? -5.705 -7.630 10.024 1.00 95.38 107 TYR A C 1
ATOM 806 O O . TYR A 1 107 ? -6.879 -7.990 9.966 1.00 95.38 107 TYR A O 1
ATOM 814 N N . VAL A 1 108 ? -4.832 -8.155 10.880 1.00 94.19 108 VAL A N 1
ATOM 815 C CA . VAL A 1 108 ? -5.196 -9.097 11.944 1.00 94.19 108 VAL A CA 1
ATOM 816 C C . VAL A 1 108 ? -5.029 -8.382 13.274 1.00 94.19 108 VAL A C 1
ATOM 818 O O . VAL A 1 108 ? -3.917 -8.002 13.642 1.00 94.19 108 VAL A O 1
ATOM 821 N N . ASN A 1 109 ? -6.132 -8.159 13.987 1.00 89.56 109 ASN A N 1
ATOM 822 C CA . ASN A 1 109 ? -6.074 -7.465 15.270 1.00 89.56 109 ASN A CA 1
ATOM 823 C C . ASN A 1 109 ? -5.493 -8.363 16.385 1.00 89.56 109 ASN A C 1
ATOM 825 O O . ASN A 1 109 ? -5.209 -9.545 16.189 1.00 89.56 109 ASN A O 1
ATOM 829 N N . VAL A 1 110 ? -5.330 -7.795 17.582 1.00 87.62 110 VAL A N 1
ATOM 830 C CA . VAL A 1 110 ? -4.776 -8.502 18.752 1.00 87.62 110 VAL A CA 1
ATOM 831 C C . VAL A 1 110 ? -5.608 -9.707 19.205 1.00 87.62 110 VAL A C 1
ATOM 833 O O . VAL A 1 110 ? -5.057 -10.629 19.799 1.00 87.62 110 VAL A O 1
ATOM 836 N N . ASP A 1 111 ? -6.902 -9.724 18.883 1.00 89.44 111 ASP A N 1
ATOM 837 C CA . ASP A 1 111 ? -7.828 -10.818 19.192 1.00 89.44 111 ASP A CA 1
ATOM 838 C C . ASP A 1 111 ? -7.867 -11.886 18.081 1.00 89.44 111 ASP A C 1
ATOM 840 O O . ASP A 1 111 ? -8.670 -12.819 18.135 1.00 89.44 111 ASP A O 1
ATOM 844 N N . GLY A 1 112 ? -7.025 -11.753 17.049 1.00 89.88 112 GLY A N 1
ATOM 845 C CA . GLY A 1 112 ? -6.975 -12.665 15.907 1.00 89.88 112 GLY A CA 1
ATOM 846 C C . GLY A 1 112 ? -8.114 -12.482 14.901 1.00 89.88 112 GLY A C 1
ATOM 847 O O . GLY A 1 112 ? -8.316 -13.345 14.048 1.00 89.88 112 GLY A O 1
ATOM 848 N N . VAL A 1 113 ? -8.870 -11.383 14.975 1.00 91.88 113 VAL A N 1
ATOM 849 C CA . VAL A 1 113 ? -9.903 -11.053 13.985 1.00 91.88 113 VAL A CA 1
ATOM 850 C C . VAL A 1 113 ? -9.236 -10.531 12.721 1.00 91.88 113 VAL A C 1
ATOM 852 O O . VAL A 1 113 ? -8.551 -9.506 12.744 1.00 91.88 113 VAL A O 1
ATOM 855 N N . GLU A 1 114 ? -9.470 -11.231 11.614 1.00 95.00 114 GLU A N 1
ATOM 856 C CA . GLU A 1 114 ? -9.000 -10.834 10.293 1.00 95.00 114 GLU A CA 1
ATOM 857 C C . GLU A 1 114 ? -9.985 -9.866 9.625 1.00 95.00 114 GLU A C 1
ATOM 859 O O . GLU A 1 114 ? -11.203 -10.067 9.596 1.00 95.00 114 GLU A O 1
ATOM 864 N N . MET A 1 115 ? -9.432 -8.795 9.072 1.00 95.31 115 MET A N 1
ATOM 865 C CA . MET A 1 115 ? -10.138 -7.810 8.273 1.00 95.31 115 MET A CA 1
ATOM 866 C C . MET A 1 115 ? -9.390 -7.579 6.970 1.00 95.31 115 MET A C 1
ATOM 868 O O . MET A 1 115 ? -8.157 -7.604 6.924 1.00 95.31 115 MET A O 1
ATOM 872 N N . VAL A 1 116 ? -10.146 -7.289 5.919 1.00 97.38 116 VAL A N 1
ATOM 873 C CA . VAL A 1 116 ? -9.607 -6.943 4.607 1.00 97.38 116 VAL A CA 1
ATOM 874 C C . VAL A 1 116 ? -10.149 -5.603 4.147 1.00 97.38 116 VAL A C 1
ATOM 876 O O . VAL A 1 116 ? -11.277 -5.223 4.465 1.00 97.38 116 VAL A O 1
ATOM 879 N N . ALA A 1 117 ? -9.340 -4.890 3.381 1.00 97.00 117 ALA A N 1
ATOM 880 C CA . ALA A 1 117 ? -9.749 -3.677 2.702 1.00 97.00 117 ALA A CA 1
ATOM 881 C C . ALA A 1 117 ? -9.133 -3.639 1.307 1.00 97.00 117 ALA A C 1
ATOM 883 O O . ALA A 1 117 ? -8.062 -4.201 1.077 1.00 97.00 117 ALA A O 1
ATOM 884 N N . THR A 1 118 ? -9.803 -2.974 0.370 1.00 97.75 118 THR A N 1
ATOM 885 C CA . THR A 1 118 ? -9.297 -2.818 -0.996 1.00 97.75 118 THR A CA 1
ATOM 886 C C . THR A 1 118 ? -9.437 -1.382 -1.462 1.00 97.75 118 THR A C 1
ATOM 888 O O . THR A 1 118 ? -10.319 -0.654 -1.000 1.00 97.75 118 THR A O 1
ATOM 891 N N . SER A 1 119 ? -8.555 -0.962 -2.364 1.00 96.44 119 SER A N 1
ATOM 892 C CA . SER A 1 119 ? -8.694 0.306 -3.078 1.00 96.44 119 SER A CA 1
ATOM 893 C C . SER A 1 119 ? -7.929 0.269 -4.395 1.00 96.44 119 SER A C 1
ATOM 895 O O . SER A 1 119 ? -7.062 -0.575 -4.599 1.00 96.44 119 SER A O 1
ATOM 897 N N . THR A 1 120 ? -8.246 1.187 -5.301 1.00 96.81 120 THR A N 1
ATOM 898 C CA . THR A 1 120 ? -7.438 1.428 -6.502 1.00 96.81 120 THR A CA 1
ATOM 899 C C . THR A 1 120 ? -6.519 2.610 -6.238 1.00 96.81 120 THR A C 1
ATOM 901 O O . THR A 1 120 ? -6.993 3.699 -5.911 1.00 96.81 120 THR A O 1
ATOM 904 N N . ILE A 1 121 ? -5.212 2.412 -6.394 1.00 96.94 121 ILE A N 1
ATOM 905 C CA . ILE A 1 121 ? -4.236 3.492 -6.259 1.00 96.94 121 ILE A CA 1
ATOM 906 C C . ILE A 1 121 ? -4.122 4.213 -7.599 1.00 96.94 121 ILE A C 1
ATOM 908 O O . ILE A 1 121 ? -3.551 3.687 -8.554 1.00 96.94 121 ILE A O 1
ATOM 912 N N . LEU A 1 122 ? -4.636 5.440 -7.665 1.00 96.06 122 LEU A N 1
ATOM 913 C CA . LEU A 1 122 ? -4.439 6.303 -8.826 1.00 96.06 122 LEU A CA 1
ATOM 914 C C . LEU A 1 122 ? -2.972 6.720 -8.902 1.00 96.06 122 LEU A C 1
ATOM 916 O O . LEU A 1 122 ? -2.458 7.366 -7.988 1.00 96.06 122 LEU A O 1
ATOM 920 N N . ASN A 1 123 ? -2.302 6.335 -9.984 1.00 96.75 123 ASN A N 1
ATOM 921 C CA . ASN A 1 123 ? -0.886 6.594 -10.190 1.00 96.75 123 ASN A CA 1
ATOM 922 C C . ASN A 1 123 ? -0.586 6.951 -11.646 1.00 96.75 123 ASN A C 1
ATOM 924 O O . ASN A 1 123 ? -1.356 6.647 -12.559 1.00 96.75 123 ASN A O 1
ATOM 928 N N . THR A 1 124 ? 0.557 7.597 -11.840 1.00 96.69 124 THR A N 1
ATOM 929 C CA . THR A 1 124 ? 1.115 7.893 -13.159 1.00 96.69 124 THR A CA 1
ATOM 930 C C . THR A 1 124 ? 2.550 7.411 -13.218 1.00 96.69 124 THR A C 1
ATOM 932 O O . THR A 1 124 ? 3.333 7.694 -12.313 1.00 96.69 124 THR A O 1
ATOM 935 N N . CYS A 1 125 ? 2.896 6.719 -14.301 1.00 95.69 125 CYS A N 1
ATOM 936 C CA . CYS A 1 125 ? 4.246 6.237 -14.543 1.00 95.69 125 CYS A CA 1
ATOM 937 C C . CYS A 1 125 ? 5.009 7.206 -15.445 1.00 95.69 125 CYS A C 1
ATOM 939 O O . CYS A 1 125 ? 4.536 7.578 -16.521 1.00 95.69 125 CYS A O 1
ATOM 941 N N . ARG A 1 126 ? 6.209 7.585 -15.015 1.00 95.50 126 ARG A N 1
ATOM 942 C CA . ARG A 1 126 ? 7.179 8.350 -15.803 1.00 95.50 126 ARG A CA 1
ATOM 943 C C . ARG A 1 126 ? 8.406 7.494 -16.071 1.00 95.50 126 ARG A C 1
ATOM 945 O O . ARG A 1 126 ? 8.636 6.508 -15.379 1.00 95.50 126 ARG A O 1
ATOM 952 N N . HIS A 1 127 ? 9.199 7.893 -17.057 1.00 95.75 127 HIS A N 1
ATOM 953 C CA . HIS A 1 127 ? 10.457 7.219 -17.347 1.00 95.75 127 HIS A CA 1
ATOM 954 C C . HIS A 1 127 ? 11.380 7.238 -16.118 1.00 95.75 127 HIS A C 1
ATOM 956 O O . HIS A 1 127 ? 11.514 8.273 -15.448 1.00 95.75 127 HIS A O 1
ATOM 962 N N . GLY A 1 128 ? 11.950 6.076 -15.813 1.00 91.75 128 GLY A N 1
ATOM 963 C CA . GLY A 1 128 ? 12.941 5.890 -14.762 1.00 91.75 128 GLY A CA 1
ATOM 964 C C . GLY A 1 128 ? 14.350 6.326 -15.196 1.00 91.75 128 GLY A C 1
ATOM 965 O O . GLY A 1 128 ? 14.531 6.856 -16.293 1.00 91.75 128 GLY A O 1
ATOM 966 N N . PRO A 1 129 ? 15.352 6.180 -14.312 1.00 87.06 129 PRO A N 1
ATOM 967 C CA . PRO A 1 129 ? 16.743 6.542 -14.593 1.00 87.06 129 PRO A CA 1
ATOM 968 C C . PRO A 1 129 ? 17.488 5.541 -15.496 1.00 87.06 129 PRO A C 1
ATOM 970 O O . PRO A 1 129 ? 18.582 5.854 -15.969 1.00 87.06 129 PRO A O 1
ATOM 973 N N . GLY A 1 130 ? 16.952 4.338 -15.690 1.00 83.06 130 GLY A N 1
ATOM 974 C CA . GLY A 1 130 ? 17.523 3.290 -16.527 1.00 83.06 130 GLY A CA 1
ATOM 975 C C . GLY A 1 130 ? 17.323 3.519 -18.026 1.00 83.06 130 GLY A C 1
ATOM 976 O O . GLY A 1 130 ? 16.688 4.469 -18.475 1.00 83.06 130 GLY A O 1
ATOM 977 N N . SER A 1 131 ? 17.894 2.623 -18.829 1.00 83.00 131 SER A N 1
ATOM 978 C CA . SER A 1 131 ? 17.684 2.587 -20.279 1.00 83.00 131 SER A CA 1
ATOM 979 C C . SER A 1 131 ? 16.537 1.649 -20.645 1.00 83.00 131 SER A C 1
ATOM 981 O O . SER A 1 131 ? 16.439 0.568 -20.075 1.00 83.00 131 SER A O 1
ATOM 983 N N . GLY A 1 132 ? 15.758 1.981 -21.676 1.00 87.94 132 GLY A N 1
ATOM 984 C CA . GLY A 1 132 ? 14.704 1.093 -22.177 1.00 87.94 132 GLY A CA 1
ATOM 985 C C . GLY A 1 132 ? 13.372 1.306 -21.450 1.00 87.94 132 GLY A C 1
ATOM 986 O O . GLY A 1 132 ? 13.065 2.441 -21.098 1.00 87.94 132 GLY A O 1
ATOM 987 N N . PRO A 1 133 ? 12.527 0.280 -21.278 1.00 92.88 133 PRO A N 1
ATOM 988 C CA . PRO A 1 133 ? 11.208 0.430 -20.669 1.00 92.88 133 PRO A CA 1
ATOM 989 C C . PRO A 1 133 ? 11.279 0.539 -19.135 1.00 92.88 133 PRO A C 1
ATOM 991 O O . PRO A 1 133 ? 10.548 -0.152 -18.441 1.00 92.88 133 PRO A O 1
ATOM 994 N N . ASP A 1 134 ? 12.124 1.418 -18.602 1.00 96.38 134 ASP A N 1
ATOM 995 C CA . ASP A 1 134 ? 12.206 1.684 -17.167 1.00 96.38 134 ASP A CA 1
ATOM 996 C C . ASP A 1 134 ? 11.159 2.725 -16.746 1.00 96.38 134 ASP A C 1
ATOM 998 O O . ASP A 1 134 ? 11.080 3.815 -17.328 1.00 96.38 134 ASP A O 1
ATOM 1002 N N . PHE A 1 135 ? 10.359 2.409 -15.726 1.00 96.94 135 PHE A N 1
ATOM 1003 C CA . PHE A 1 135 ? 9.311 3.289 -15.222 1.00 96.94 135 PHE A CA 1
ATOM 1004 C C . PHE A 1 135 ? 9.296 3.404 -13.702 1.00 96.94 135 PHE A C 1
ATOM 1006 O O . PHE A 1 135 ? 9.384 2.416 -12.980 1.00 96.94 135 PHE A O 1
ATOM 1013 N N . ILE A 1 136 ? 9.063 4.623 -13.224 1.00 97.31 136 ILE A N 1
ATOM 1014 C CA . ILE A 1 136 ? 8.712 4.917 -11.835 1.00 97.31 136 ILE A CA 1
ATOM 1015 C C . ILE A 1 136 ? 7.259 5.393 -11.825 1.00 97.31 136 ILE A C 1
ATOM 1017 O O . ILE A 1 136 ? 6.918 6.360 -12.511 1.00 97.31 136 ILE A O 1
ATOM 1021 N N . CYS A 1 137 ? 6.405 4.700 -11.080 1.00 97.50 137 CYS A N 1
ATOM 1022 C CA . CYS A 1 137 ? 4.981 4.985 -10.947 1.00 97.50 137 CYS A CA 1
ATOM 1023 C C . CYS A 1 137 ? 4.696 5.563 -9.568 1.00 97.50 137 CYS A C 1
ATOM 1025 O O . CYS A 1 137 ? 4.977 4.909 -8.572 1.00 97.50 137 CYS A O 1
ATOM 1027 N N . GLU A 1 138 ? 4.113 6.758 -9.510 1.00 98.25 138 GLU A N 1
ATOM 1028 C CA . GLU A 1 138 ? 3.866 7.481 -8.256 1.00 98.25 138 GLU A CA 1
ATOM 1029 C C . GLU A 1 138 ? 2.377 7.825 -8.136 1.00 98.25 138 GLU A C 1
ATOM 1031 O O . GLU A 1 138 ? 1.718 8.115 -9.144 1.00 98.25 138 GLU A O 1
ATOM 1036 N N . SER A 1 139 ? 1.819 7.774 -6.921 1.00 97.38 139 SER A N 1
ATOM 1037 C CA . SER A 1 139 ? 0.413 8.138 -6.706 1.00 97.38 139 SER A CA 1
ATOM 1038 C C . SER A 1 139 ? 0.151 9.608 -7.009 1.00 97.38 139 SER A C 1
ATOM 1040 O O . SER A 1 139 ? 0.902 10.477 -6.573 1.00 97.38 139 SER A O 1
ATOM 1042 N N . THR A 1 140 ? -0.974 9.898 -7.661 1.00 96.50 140 THR A N 1
ATOM 1043 C CA . THR A 1 140 ? -1.418 11.275 -7.936 1.00 96.50 140 THR A CA 1
ATOM 1044 C C . THR A 1 140 ? -2.303 11.853 -6.835 1.00 96.50 140 THR A C 1
ATOM 1046 O O . THR A 1 140 ? -2.494 13.065 -6.762 1.00 96.50 140 THR A O 1
ATOM 1049 N N . SER A 1 141 ? -2.890 10.995 -5.999 1.00 94.31 141 SER A N 1
ATOM 1050 C CA . SER A 1 141 ? -3.754 11.380 -4.882 1.00 94.31 141 SER A CA 1
ATOM 1051 C C . SER A 1 141 ? -3.808 10.271 -3.829 1.00 94.31 141 SER A C 1
ATOM 1053 O O . SER A 1 141 ? -3.670 9.102 -4.199 1.00 94.31 141 SER A O 1
ATOM 1055 N N . PRO A 1 142 ? -4.095 10.596 -2.556 1.00 94.75 142 PRO A N 1
ATOM 1056 C CA . PRO A 1 142 ? -4.372 9.584 -1.547 1.00 94.75 142 PRO A CA 1
ATOM 1057 C C . PRO A 1 142 ? -5.595 8.741 -1.913 1.00 94.75 142 PRO A C 1
ATOM 1059 O O . PRO A 1 142 ? -6.554 9.233 -2.520 1.00 94.75 142 PRO A O 1
ATOM 1062 N N . ALA A 1 143 ? -5.574 7.483 -1.495 1.00 94.25 143 ALA A N 1
ATOM 1063 C CA . ALA A 1 143 ? -6.718 6.590 -1.525 1.00 94.25 143 ALA A CA 1
ATOM 1064 C C . ALA A 1 143 ? -7.197 6.323 -0.094 1.00 94.25 143 ALA A C 1
ATOM 1066 O O . ALA A 1 143 ? -6.415 6.360 0.849 1.00 94.25 143 ALA A O 1
ATOM 1067 N N . TYR A 1 144 ? -8.484 6.032 0.073 1.00 94.44 144 TYR A N 1
ATOM 1068 C CA . TYR A 1 144 ? -9.036 5.620 1.361 1.00 94.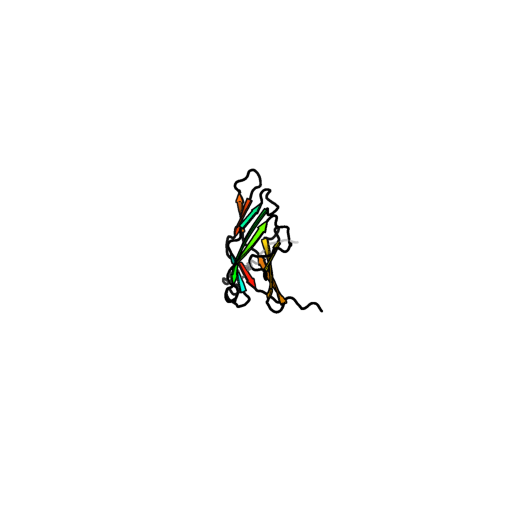44 144 TYR A CA 1
ATOM 1069 C C . TYR A 1 144 ? -9.504 4.175 1.261 1.00 94.44 144 TYR A C 1
ATOM 1071 O O . TYR A 1 144 ? -10.107 3.773 0.260 1.00 94.44 144 TYR A O 1
ATOM 1079 N N . VAL A 1 145 ? -9.213 3.403 2.299 1.00 95.25 145 VAL A N 1
ATOM 1080 C CA . VAL A 1 145 ? -9.649 2.016 2.455 1.00 95.25 145 VAL A CA 1
ATOM 1081 C C . VAL A 1 145 ? -10.609 1.927 3.632 1.00 95.25 145 VAL A C 1
ATOM 1083 O O . VAL A 1 145 ? -10.477 2.664 4.605 1.00 95.25 145 VAL A O 1
ATOM 1086 N N . THR A 1 146 ? -11.583 1.027 3.557 1.00 95.06 146 THR A N 1
ATOM 1087 C CA . THR A 1 146 ? -12.456 0.692 4.689 1.00 95.06 146 THR A CA 1
ATOM 1088 C C . THR A 1 146 ? -12.308 -0.789 4.985 1.00 95.06 146 THR A C 1
ATOM 1090 O O . THR A 1 146 ? -12.551 -1.616 4.106 1.00 95.06 146 THR A O 1
ATOM 1093 N N . PHE A 1 147 ? -11.885 -1.114 6.202 1.00 94.50 147 PHE A N 1
ATOM 1094 C CA . PHE A 1 147 ? -11.734 -2.494 6.638 1.00 94.50 147 PHE A CA 1
ATOM 1095 C C . PHE A 1 147 ? -13.088 -3.124 6.922 1.00 94.50 147 PHE A C 1
ATOM 1097 O O . PHE A 1 147 ? -13.944 -2.544 7.592 1.00 94.50 147 PHE A O 1
ATOM 1104 N N . VAL A 1 148 ? -13.252 -4.342 6.422 1.00 94.81 148 VAL A N 1
ATOM 1105 C CA . VAL A 1 148 ? -14.403 -5.193 6.691 1.00 94.81 148 VAL A CA 1
ATOM 1106 C C . VAL A 1 148 ? -13.885 -6.524 7.209 1.00 94.81 148 VAL A C 1
ATOM 1108 O O . VAL A 1 148 ? -12.930 -7.087 6.673 1.00 94.81 148 VAL A O 1
ATOM 1111 N N . GLN A 1 149 ? -14.504 -7.015 8.276 1.00 95.06 149 GLN A N 1
ATOM 1112 C CA . GLN A 1 149 ? -14.175 -8.311 8.850 1.00 95.06 149 GLN A CA 1
ATOM 1113 C C . GLN A 1 149 ? -14.483 -9.428 7.849 1.00 95.06 149 GLN A C 1
ATOM 1115 O O . GLN A 1 149 ? -15.579 -9.475 7.282 1.00 95.06 149 GLN A O 1
ATOM 1120 N N . THR A 1 150 ? -13.528 -10.335 7.646 1.00 91.38 150 THR A N 1
ATOM 1121 C CA . THR A 1 150 ? -13.788 -11.543 6.862 1.00 91.38 150 THR A CA 1
ATOM 1122 C C . THR A 1 150 ? -14.714 -12.471 7.653 1.00 91.38 150 THR A C 1
ATOM 1124 O O . THR A 1 150 ? -14.629 -12.536 8.886 1.00 91.38 150 THR A O 1
ATOM 1127 N N . PRO A 1 151 ? -15.645 -13.181 6.990 1.00 87.44 151 PRO A N 1
ATOM 1128 C CA . PRO A 1 151 ? -16.445 -14.190 7.668 1.00 87.44 151 PRO A CA 1
ATOM 1129 C C . PRO A 1 151 ? -15.522 -15.182 8.375 1.00 87.44 151 PRO A C 1
ATOM 1131 O O . PRO A 1 151 ? -14.512 -15.600 7.809 1.00 87.44 151 PRO A O 1
ATOM 1134 N N . LYS A 1 152 ? -15.867 -15.568 9.606 1.00 80.69 152 LYS A N 1
ATOM 1135 C CA . LYS A 1 152 ? -15.157 -16.658 10.276 1.00 80.69 152 LYS A CA 1
ATOM 1136 C C . LYS A 1 152 ? -15.303 -17.902 9.400 1.00 80.69 152 LYS A C 1
ATOM 1138 O O . LYS A 1 152 ? -16.429 -18.249 9.048 1.00 80.69 152 LYS A O 1
ATOM 1143 N N . SER A 1 153 ? -14.196 -18.542 9.034 1.00 67.69 153 SER A N 1
ATOM 1144 C CA . SER A 1 153 ? -14.269 -19.889 8.470 1.00 67.69 153 SER A CA 1
ATOM 1145 C C . SER A 1 153 ? -14.838 -20.812 9.545 1.00 67.69 153 SER A C 1
ATOM 1147 O O . SER A 1 153 ? -14.335 -20.793 10.672 1.00 67.69 153 SER A O 1
ATOM 1149 N N . GLU A 1 154 ? -15.900 -21.544 9.210 1.00 52.84 154 GLU A N 1
ATOM 1150 C CA . GLU A 1 154 ? -16.465 -22.606 10.056 1.00 52.84 154 GLU A CA 1
ATOM 1151 C C . GLU A 1 154 ? -15.471 -23.753 10.272 1.00 52.84 154 GLU A C 1
ATOM 1153 O O . GLU A 1 154 ? -14.679 -24.040 9.342 1.00 52.84 154 GLU A O 1
#

Organism: Curvularia kusanoi (NCBI:txid90978)

Sequence (154 aa):
MQFKVLAASLLASAGLSAAAPLEARQESCPTISKNGDYVWEISNFSAHKPEGVAISEFTLDVTTTRGTLADFKCTGTDVADATWYPCENKMVSFAFQNDRSGLILKYVNVDGVEMVATSTILNTCRHGPGSGPDFICESTSPAYVTFVQTPKSE

Foldseek 3Di:
DDDDDDDDDDDPPDDPPPPDPPDDDPPDDPDDPCADQQKKKKFWWKFKDAAQQWTQKTKIKIGGRNYPDHIFMAIDGRQDAQDWDATPPNQKIWGAHRVQQKIKMWGQDPVRFIKIKIDRFAWDWDADPDPDNIIMITGPDMDMIGIDTDPPDD

Radius of gyration: 27.96 Å; chains: 1; bounding box: 81×45×89 Å

Secondary structure (DSSP, 8-state):
----------------------PPP-SS--PPPS--TTEEEEEEEEEEETTSSSEEEEEEEEEESS-SSPPEEEEEEEE-TT--EE-SSTTEEEEEEGGGTEEEEEEE-TT--EEEEEEE--EEEEE-SSSSS-EEEEESS-EEEE-EEPPPP-

InterPro domains:
  IPR032382 Alternaria alternata allergen 1 [PF16541] (42-137)
  IPR032382 Alternaria alternata allergen 1 [PS51895] (35-150)